Protein AF-A0A2G2IXP0-F1 (afdb_monomer)

Solvent-accessible surface area (backbone atoms only — not comparable to full-atom values): 6694 Å² total; per-residue (Å²): 107,56,72,52,51,53,49,52,30,51,51,31,44,45,49,17,52,42,28,47,26,51,24,48,36,51,52,29,72,72,66,76,40,66,74,54,38,57,52,26,50,49,52,28,50,50,44,49,52,57,44,61,78,56,63,73,80,81,56,56,71,68,61,49,51,54,56,51,66,75,64,59,79,61,72,66,57,57,53,50,28,52,52,47,8,51,51,44,11,50,46,38,28,74,76,68,66,39,54,72,68,62,12,49,51,43,10,50,32,42,25,33,41,46,50,15,51,53,31,39,57,52,26,68,67,62,71,74,121

Nearest PDB structures (foldseek):
  1ek9-assembly1_A  TM=2.833E-01  e=8.523E+00  Escherichia coli

Structure (mmCIF, N/CA/C/O backbone):
data_AF-A0A2G2IXP0-F1
#
_entry.id   AF-A0A2G2IXP0-F1
#
loop_
_atom_site.group_PDB
_atom_site.id
_atom_site.type_symbol
_atom_site.label_atom_id
_atom_site.label_alt_id
_atom_site.label_comp_id
_atom_site.label_asym_id
_atom_site.label_entity_id
_atom_site.label_seq_id
_atom_site.pdbx_PDB_ins_code
_atom_site.Cartn_x
_atom_site.Cartn_y
_atom_site.Cartn_z
_atom_site.occupancy
_atom_site.B_iso_or_equiv
_atom_site.auth_seq_id
_atom_site.auth_comp_id
_atom_site.auth_asym_id
_atom_site.auth_atom_id
_atom_site.pdbx_PDB_model_num
ATOM 1 N N . MET A 1 1 ? -15.231 0.841 24.123 1.00 65.81 1 MET A N 1
ATOM 2 C CA . MET A 1 1 ? -15.701 1.034 22.737 1.00 65.81 1 MET A CA 1
ATOM 3 C C . MET A 1 1 ? -15.009 2.201 22.036 1.00 65.81 1 MET A C 1
ATOM 5 O O . MET A 1 1 ? -14.265 1.957 21.096 1.00 65.81 1 MET A O 1
ATOM 9 N N . GLU A 1 2 ? -15.151 3.449 22.498 1.00 73.56 2 GLU A N 1
ATOM 10 C CA . GLU A 1 2 ? -14.552 4.623 21.828 1.00 73.56 2 GLU A CA 1
ATOM 11 C C . GLU A 1 2 ? -13.010 4.560 21.717 1.00 73.56 2 GLU A C 1
ATOM 13 O O . GLU A 1 2 ? -12.432 4.718 20.640 1.00 73.56 2 GLU A O 1
ATOM 18 N N . ALA A 1 3 ? -12.330 4.232 22.822 1.00 74.56 3 ALA A N 1
ATOM 19 C CA . ALA A 1 3 ? -10.875 4.052 22.857 1.00 74.56 3 ALA A CA 1
ATOM 20 C C . ALA A 1 3 ? -10.387 2.893 21.963 1.00 74.56 3 ALA A C 1
ATOM 22 O O . ALA A 1 3 ? -9.284 2.935 21.420 1.00 74.56 3 ALA A O 1
ATOM 23 N N . GLU A 1 4 ? -11.220 1.871 21.765 1.00 72.81 4 GLU A N 1
ATOM 24 C CA . GLU A 1 4 ? -10.893 0.690 20.958 1.00 72.81 4 GLU A CA 1
ATOM 25 C C . GLU A 1 4 ? -11.035 0.986 19.464 1.00 72.81 4 GLU A C 1
ATOM 27 O O . GLU A 1 4 ? -10.175 0.591 18.679 1.00 72.81 4 GLU A O 1
ATOM 32 N N . VAL A 1 5 ? -12.058 1.751 19.069 1.00 74.88 5 VAL A N 1
ATOM 33 C CA . VAL A 1 5 ? -12.195 2.258 17.696 1.00 74.88 5 VAL A CA 1
ATOM 34 C C . VAL A 1 5 ? -11.022 3.179 17.354 1.00 74.88 5 VAL A C 1
ATOM 36 O O . VAL A 1 5 ? -10.428 3.021 16.288 1.00 74.88 5 VAL A O 1
ATOM 39 N N . LYS A 1 6 ? -10.608 4.071 18.271 1.00 79.25 6 LYS A N 1
ATOM 40 C CA . LYS A 1 6 ? -9.399 4.906 18.096 1.00 79.25 6 LYS A CA 1
ATOM 41 C C . LYS A 1 6 ? -8.138 4.057 17.914 1.00 79.25 6 LYS A C 1
ATOM 43 O O . LYS A 1 6 ? -7.324 4.350 17.035 1.00 79.25 6 LYS A O 1
ATOM 48 N N . LEU A 1 7 ? -7.991 2.988 18.697 1.00 76.88 7 LEU A N 1
ATOM 49 C CA . LEU A 1 7 ? -6.863 2.066 18.583 1.00 76.88 7 LEU A CA 1
ATOM 50 C C . LEU A 1 7 ? -6.865 1.345 17.230 1.00 76.88 7 LEU A C 1
ATOM 52 O O . LEU A 1 7 ? -5.862 1.387 16.522 1.00 76.88 7 LEU A O 1
ATOM 56 N N . VAL A 1 8 ? -7.986 0.741 16.830 1.00 77.62 8 VAL A N 1
ATOM 57 C CA . VAL A 1 8 ? -8.103 0.035 15.546 1.00 77.62 8 VAL A CA 1
ATOM 58 C C . VAL A 1 8 ? -7.879 0.992 14.373 1.00 77.62 8 VAL A C 1
ATOM 60 O O . VAL A 1 8 ? -7.077 0.688 13.492 1.00 77.62 8 VAL A O 1
ATOM 63 N N . LYS A 1 9 ? -8.471 2.188 14.399 1.00 82.44 9 LYS A N 1
ATOM 64 C CA . LYS A 1 9 ? -8.227 3.247 13.411 1.00 82.44 9 LYS A CA 1
ATOM 65 C C . LYS A 1 9 ? -6.744 3.601 13.294 1.00 82.44 9 LYS A C 1
ATOM 67 O O . LYS A 1 9 ? -6.220 3.675 12.184 1.00 82.44 9 LYS A O 1
ATOM 72 N N . SER A 1 10 ? -6.049 3.761 14.425 1.00 81.94 10 SER A N 1
ATOM 73 C CA . SER A 1 10 ? -4.600 4.007 14.448 1.00 81.94 10 SER A CA 1
ATOM 74 C C . SER A 1 10 ? -3.814 2.873 13.783 1.00 81.94 10 SER A C 1
ATOM 76 O O . SER A 1 10 ? -2.849 3.139 13.068 1.00 81.94 10 SER A O 1
ATOM 78 N N . LEU A 1 11 ? -4.232 1.617 13.972 1.00 78.25 11 LEU A N 1
ATOM 79 C CA . LEU A 1 11 ? -3.591 0.458 13.348 1.00 78.25 11 LEU A CA 1
ATOM 80 C C . LEU A 1 11 ? -3.791 0.422 11.830 1.00 78.25 11 LEU A C 1
ATOM 82 O O . LEU A 1 11 ? -2.833 0.156 11.108 1.00 78.25 11 LEU A O 1
ATOM 86 N N . TYR A 1 12 ? -4.990 0.729 11.332 1.00 80.31 12 TYR A N 1
ATOM 87 C CA . TYR A 1 12 ? -5.222 0.825 9.888 1.00 80.31 12 TYR A CA 1
ATOM 88 C C . TYR A 1 12 ? -4.441 1.991 9.268 1.00 80.31 12 TYR A C 1
ATOM 90 O O . TYR A 1 12 ? -3.811 1.816 8.229 1.00 80.31 12 TYR A O 1
ATOM 98 N N . LEU A 1 13 ? -4.377 3.145 9.938 1.00 84.44 13 LEU A N 1
ATOM 99 C CA . LEU A 1 13 ? -3.568 4.279 9.482 1.00 84.44 13 LEU A CA 1
ATOM 100 C C . LEU A 1 13 ? -2.073 3.917 9.394 1.00 84.44 13 LEU A C 1
ATOM 102 O O . LEU A 1 13 ? -1.409 4.225 8.406 1.00 84.44 13 LEU A O 1
ATOM 106 N N . LYS A 1 14 ? -1.563 3.190 10.393 1.00 80.06 14 LYS A N 1
ATOM 107 C CA . LYS A 1 14 ? -0.207 2.615 10.398 1.00 80.06 14 LYS A CA 1
ATOM 108 C C . LYS A 1 14 ? 0.012 1.626 9.259 1.00 80.06 14 LYS A C 1
ATOM 110 O O . LYS A 1 14 ? 1.038 1.685 8.588 1.00 80.06 14 LYS A O 1
ATOM 115 N N . GLY A 1 15 ? -0.962 0.753 9.017 1.00 79.50 15 GLY A N 1
ATOM 116 C CA . GLY A 1 15 ? -0.951 -0.172 7.891 1.00 79.50 15 GLY A CA 1
ATOM 117 C C . GLY A 1 15 ? -0.858 0.561 6.556 1.00 79.50 15 GLY A C 1
ATOM 118 O O . GLY A 1 15 ? -0.043 0.188 5.721 1.00 79.50 15 GLY A O 1
ATOM 119 N N . ALA A 1 16 ? -1.624 1.633 6.358 1.00 82.56 16 ALA A N 1
ATOM 120 C CA . ALA A 1 16 ? -1.563 2.424 5.131 1.00 82.56 16 ALA A CA 1
ATOM 121 C C . ALA A 1 16 ? -0.184 3.062 4.914 1.00 82.56 16 ALA A C 1
ATOM 123 O O . ALA A 1 16 ? 0.366 2.966 3.820 1.00 82.56 16 ALA A O 1
ATOM 124 N N . ILE A 1 17 ? 0.402 3.640 5.968 1.00 82.19 17 ILE A N 1
ATOM 125 C CA . ILE A 1 17 ? 1.765 4.192 5.929 1.00 82.19 17 ILE A CA 1
ATOM 126 C C . ILE A 1 17 ? 2.769 3.114 5.509 1.00 82.19 17 ILE A C 1
ATOM 128 O O . ILE A 1 17 ? 3.594 3.359 4.636 1.00 82.19 17 ILE A O 1
ATOM 132 N N . LEU A 1 18 ? 2.654 1.899 6.053 1.00 82.75 18 LEU A N 1
ATOM 133 C CA . LEU A 1 18 ? 3.512 0.783 5.658 1.00 82.75 18 LEU A CA 1
ATOM 134 C C . LEU A 1 18 ? 3.367 0.426 4.170 1.00 82.75 18 LEU A C 1
ATOM 136 O O . LEU A 1 18 ? 4.381 0.233 3.506 1.00 82.75 18 LEU A O 1
ATOM 140 N N . HIS A 1 19 ? 2.139 0.375 3.638 1.00 79.81 19 HIS A N 1
ATOM 141 C CA . HIS A 1 19 ? 1.912 0.117 2.209 1.00 79.81 19 HIS A CA 1
ATOM 142 C C . HIS A 1 19 ? 2.607 1.171 1.339 1.00 79.81 19 HIS A C 1
ATOM 144 O O . HIS A 1 19 ? 3.333 0.812 0.415 1.00 79.81 19 HIS A O 1
ATOM 150 N N . PHE A 1 20 ? 2.445 2.461 1.649 1.00 84.12 20 PHE A N 1
ATOM 151 C CA . PHE A 1 20 ? 3.086 3.527 0.872 1.00 84.12 20 PHE A CA 1
ATOM 152 C C . PHE A 1 20 ? 4.609 3.465 0.930 1.00 84.12 20 PHE A C 1
ATOM 154 O O . PHE A 1 20 ? 5.261 3.660 -0.093 1.00 84.12 20 PHE A O 1
ATOM 161 N N . SER A 1 21 ? 5.181 3.135 2.086 1.00 79.75 21 SER A N 1
ATOM 162 C CA . SER A 1 21 ? 6.632 3.005 2.211 1.00 79.75 21 SER A CA 1
ATOM 163 C C . SER A 1 21 ? 7.174 1.818 1.411 1.00 79.75 21 SER A C 1
ATOM 165 O O . SER A 1 21 ? 8.163 1.967 0.699 1.00 79.75 21 SER A O 1
ATOM 167 N N . VAL A 1 22 ? 6.485 0.670 1.426 1.00 80.81 22 VAL A N 1
ATOM 168 C CA . VAL A 1 22 ? 6.857 -0.481 0.584 1.00 80.81 22 VAL A CA 1
ATOM 169 C C . VAL A 1 22 ? 6.740 -0.140 -0.904 1.00 80.81 22 VAL A C 1
ATOM 171 O O . VAL A 1 22 ? 7.651 -0.449 -1.671 1.00 80.81 22 VAL A O 1
ATOM 174 N N . ALA A 1 23 ? 5.663 0.535 -1.319 1.00 82.25 23 ALA A N 1
ATOM 175 C CA . ALA A 1 23 ? 5.502 0.970 -2.704 1.00 82.25 23 ALA A CA 1
ATOM 176 C C . ALA A 1 23 ? 6.629 1.917 -3.140 1.00 82.25 23 ALA A C 1
ATOM 178 O O . ALA A 1 23 ? 7.168 1.759 -4.233 1.00 82.25 23 ALA A O 1
ATOM 179 N N . LEU A 1 24 ? 7.024 2.857 -2.275 1.00 81.56 24 LEU A N 1
ATOM 180 C CA . LEU A 1 24 ? 8.132 3.779 -2.524 1.00 81.56 24 LEU A CA 1
ATOM 181 C C . LEU A 1 24 ? 9.468 3.040 -2.692 1.00 81.56 24 LEU A C 1
ATOM 183 O O . LEU A 1 24 ? 10.233 3.360 -3.600 1.00 81.56 24 LEU A O 1
ATOM 187 N N . LEU A 1 25 ? 9.736 2.033 -1.855 1.00 78.06 25 LEU A N 1
ATOM 188 C CA . LEU A 1 25 ? 10.927 1.191 -1.982 1.00 78.06 25 LEU A CA 1
ATOM 189 C C . LEU A 1 25 ? 10.949 0.420 -3.300 1.00 78.06 25 LEU A C 1
ATOM 191 O O . LEU A 1 25 ? 11.974 0.384 -3.976 1.00 78.06 25 LEU A O 1
ATOM 195 N N . MET A 1 26 ? 9.814 -0.158 -3.689 1.00 75.44 26 MET A N 1
ATOM 196 C CA . MET A 1 26 ? 9.708 -0.883 -4.952 1.00 75.44 26 MET A CA 1
ATOM 197 C C . MET A 1 26 ? 9.870 0.045 -6.163 1.00 75.44 26 MET A C 1
ATOM 199 O O . MET A 1 26 ? 10.580 -0.309 -7.101 1.00 75.44 26 MET A O 1
ATOM 203 N N . LEU A 1 27 ? 9.291 1.249 -6.130 1.00 76.94 27 LEU A N 1
ATOM 204 C CA . LEU A 1 27 ? 9.482 2.283 -7.158 1.00 76.94 27 LEU A CA 1
ATOM 205 C C . LEU A 1 27 ? 10.968 2.553 -7.399 1.00 76.94 27 LEU A C 1
ATOM 207 O O . LEU A 1 27 ? 11.450 2.510 -8.524 1.00 76.94 27 LEU A O 1
ATOM 211 N N . VAL A 1 28 ? 11.712 2.745 -6.322 1.00 72.38 28 VAL A N 1
ATOM 212 C CA . VAL A 1 28 ? 13.156 2.957 -6.359 1.00 72.38 28 VAL A CA 1
ATOM 213 C C . VAL A 1 28 ? 13.906 1.780 -6.998 1.00 72.38 28 VAL A C 1
ATOM 215 O O . VAL A 1 28 ? 14.792 2.006 -7.818 1.00 72.38 28 VAL A O 1
ATOM 218 N N . THR A 1 29 ? 13.524 0.530 -6.712 1.00 66.88 29 THR A N 1
ATOM 219 C CA . THR A 1 29 ? 14.155 -0.647 -7.348 1.00 66.88 29 THR A CA 1
ATOM 220 C C . THR A 1 29 ? 13.858 -0.785 -8.845 1.00 66.88 29 THR A C 1
ATOM 222 O O . THR A 1 29 ? 14.602 -1.461 -9.549 1.00 66.88 29 THR A O 1
ATOM 225 N N . VAL A 1 30 ? 12.791 -0.153 -9.347 1.00 68.00 30 VAL A N 1
ATOM 226 C CA . VAL A 1 30 ? 12.410 -0.191 -10.771 1.00 68.00 30 VAL A CA 1
ATOM 227 C C . VAL A 1 30 ? 13.151 0.867 -11.598 1.00 68.00 30 VAL A C 1
ATOM 229 O O . VAL A 1 30 ? 13.399 0.638 -12.778 1.00 68.00 30 VAL A O 1
ATOM 232 N N . PHE A 1 31 ? 13.532 1.999 -11.000 1.00 68.12 31 PHE A N 1
ATOM 233 C CA . PHE A 1 31 ? 14.069 3.168 -11.715 1.00 68.12 31 PHE A CA 1
ATOM 234 C C . PHE A 1 31 ? 15.591 3.374 -11.576 1.00 68.12 31 PHE A C 1
ATOM 236 O O . PHE A 1 31 ? 16.060 4.493 -11.749 1.00 68.12 31 PHE A O 1
ATOM 243 N N . ASP A 1 32 ? 16.351 2.312 -11.285 1.00 62.25 32 ASP A N 1
ATOM 244 C CA . ASP A 1 32 ? 17.814 2.333 -11.084 1.00 62.25 32 ASP A CA 1
ATOM 245 C C . ASP A 1 32 ? 18.275 3.471 -10.155 1.00 62.25 32 ASP A C 1
ATOM 247 O O . ASP A 1 32 ? 18.805 4.517 -10.537 1.00 62.25 32 ASP A O 1
ATOM 251 N N . ALA A 1 33 ? 17.958 3.299 -8.878 1.00 56.41 33 ALA A N 1
ATOM 252 C CA . ALA A 1 33 ? 18.084 4.344 -7.887 1.00 56.41 33 ALA A CA 1
ATOM 253 C C . ALA A 1 33 ? 19.417 4.253 -7.132 1.00 56.41 33 ALA A C 1
ATOM 255 O O . ALA A 1 33 ? 19.571 3.436 -6.232 1.00 56.41 33 ALA A O 1
ATOM 256 N N . GLY A 1 34 ? 20.355 5.156 -7.417 1.00 65.31 34 GLY A N 1
ATOM 257 C CA . GLY A 1 34 ? 21.546 5.373 -6.586 1.00 65.31 34 GLY A CA 1
ATOM 258 C C . GLY A 1 34 ? 21.194 5.857 -5.167 1.00 65.31 34 GLY A C 1
ATOM 259 O O . GLY A 1 34 ? 20.757 5.098 -4.305 1.00 65.31 34 GLY A O 1
ATOM 260 N N . ILE A 1 35 ? 21.348 7.155 -4.891 1.00 67.25 35 ILE A N 1
ATOM 261 C CA . ILE A 1 35 ? 21.067 7.720 -3.556 1.00 67.25 35 ILE A CA 1
ATOM 262 C C . ILE A 1 35 ? 19.598 7.552 -3.116 1.00 67.25 35 ILE A C 1
ATOM 264 O O . ILE A 1 35 ? 19.305 7.425 -1.927 1.00 67.25 35 ILE A O 1
ATOM 268 N N . TRP A 1 36 ? 18.676 7.466 -4.079 1.00 60.69 36 TRP A N 1
ATOM 269 C CA . TRP A 1 36 ? 17.249 7.260 -3.831 1.00 60.69 36 TRP A CA 1
ATOM 270 C C . TRP A 1 36 ? 16.940 5.894 -3.198 1.00 60.69 36 TRP A C 1
ATOM 272 O O . TRP A 1 36 ? 15.964 5.792 -2.454 1.00 60.69 36 TRP A O 1
ATOM 282 N N . THR A 1 37 ? 17.806 4.884 -3.375 1.00 63.50 37 THR A N 1
ATOM 283 C CA . THR A 1 37 ? 17.680 3.592 -2.675 1.00 63.50 37 THR A CA 1
ATOM 284 C C . THR A 1 37 ? 17.890 3.723 -1.182 1.00 63.50 37 THR A C 1
ATOM 286 O O . THR A 1 37 ? 17.097 3.199 -0.401 1.00 63.50 37 THR A O 1
ATOM 289 N N . PHE A 1 38 ? 18.878 4.505 -0.759 1.00 61.47 38 PHE A N 1
ATOM 290 C CA . PHE A 1 38 ? 19.122 4.750 0.660 1.00 61.47 38 PHE A CA 1
ATOM 291 C C . PHE A 1 38 ? 17.992 5.554 1.307 1.00 61.47 38 PHE A C 1
ATOM 293 O O . PHE A 1 38 ? 17.579 5.237 2.423 1.00 61.47 38 PHE A O 1
ATOM 300 N N . VAL A 1 39 ? 17.437 6.541 0.596 1.00 65.38 39 VAL A N 1
ATOM 301 C CA . VAL A 1 39 ? 16.282 7.316 1.075 1.00 65.38 39 VAL A CA 1
ATOM 302 C C . VAL A 1 39 ? 15.054 6.418 1.227 1.00 65.38 39 VAL A C 1
ATOM 304 O O . VAL A 1 39 ? 14.413 6.437 2.278 1.00 65.38 39 VAL A O 1
ATOM 307 N N . ALA A 1 40 ? 14.743 5.583 0.234 1.00 66.88 40 ALA A N 1
ATOM 308 C CA . ALA A 1 40 ? 13.577 4.709 0.310 1.00 66.88 40 ALA A CA 1
ATOM 309 C C . ALA A 1 40 ? 13.737 3.578 1.335 1.00 66.88 40 ALA A C 1
ATOM 311 O O . ALA A 1 40 ? 12.772 3.261 2.036 1.00 66.88 40 ALA A O 1
ATOM 312 N N . LEU A 1 41 ? 14.942 3.018 1.494 1.00 65.69 41 LEU A N 1
ATOM 313 C CA . LEU A 1 41 ? 15.255 2.084 2.579 1.00 65.69 41 LEU A CA 1
ATOM 314 C C . LEU A 1 41 ? 15.131 2.760 3.949 1.00 65.69 41 LEU A C 1
ATOM 316 O O . LEU A 1 41 ? 14.568 2.165 4.864 1.00 65.69 41 LEU A O 1
ATOM 320 N N . GLY A 1 42 ? 15.581 4.010 4.085 1.00 68.38 42 GLY A N 1
ATOM 321 C CA . GLY A 1 42 ? 15.439 4.799 5.309 1.00 68.38 42 GLY A CA 1
ATOM 322 C C . GLY A 1 42 ? 13.977 5.076 5.669 1.00 68.38 42 GLY A C 1
ATOM 323 O O . GLY A 1 42 ? 13.562 4.816 6.798 1.00 68.38 42 GLY A O 1
ATOM 324 N N . VAL A 1 43 ? 13.167 5.528 4.706 1.00 70.19 43 VAL A N 1
ATOM 325 C CA . VAL A 1 43 ? 11.726 5.788 4.897 1.00 70.19 43 VAL A CA 1
ATOM 326 C C . VAL A 1 43 ? 10.968 4.496 5.205 1.00 70.19 43 VAL A C 1
ATOM 328 O O . VAL A 1 43 ? 10.122 4.476 6.103 1.00 70.19 43 VAL A O 1
ATOM 331 N N . SER A 1 44 ? 11.296 3.399 4.522 1.00 68.94 44 SER A N 1
ATOM 332 C CA . SER A 1 44 ? 10.675 2.087 4.742 1.00 68.94 44 SER A CA 1
ATOM 333 C C . SER A 1 44 ? 11.070 1.474 6.072 1.00 68.94 44 SER A C 1
ATOM 335 O O . SER A 1 44 ? 10.198 1.031 6.818 1.00 68.94 44 SER A O 1
ATOM 337 N N . GLY A 1 45 ? 12.356 1.513 6.416 1.00 67.94 45 GLY A N 1
ATOM 338 C CA . GLY A 1 45 ? 12.871 1.059 7.703 1.00 67.94 45 GLY A CA 1
ATOM 339 C C . GLY A 1 45 ? 12.300 1.868 8.865 1.00 67.94 45 GLY A C 1
ATOM 340 O O . GLY A 1 45 ? 11.839 1.287 9.845 1.00 67.94 45 GLY A O 1
ATOM 341 N N . PHE A 1 46 ? 12.234 3.198 8.740 1.00 73.00 46 PHE A N 1
ATOM 342 C CA . PHE A 1 46 ? 11.613 4.061 9.747 1.00 73.00 46 PHE A CA 1
ATOM 343 C C . PHE A 1 46 ? 10.119 3.763 9.900 1.00 73.00 46 PHE A C 1
ATOM 345 O O . PHE A 1 46 ? 9.635 3.602 11.019 1.00 73.00 46 PHE A O 1
ATOM 352 N N . SER A 1 47 ? 9.398 3.626 8.785 1.00 66.94 47 SER A N 1
ATOM 353 C CA . SER A 1 47 ? 7.972 3.279 8.784 1.00 66.94 47 SER A CA 1
ATOM 354 C C . SER A 1 47 ? 7.729 1.912 9.426 1.00 66.94 47 SER A C 1
ATOM 356 O O . SER A 1 47 ? 6.825 1.773 10.245 1.00 66.94 47 SER A O 1
ATOM 358 N N . PHE A 1 48 ? 8.570 0.920 9.124 1.00 66.44 48 PHE A N 1
ATOM 359 C CA . PHE A 1 48 ? 8.515 -0.409 9.730 1.00 66.44 48 PHE A CA 1
ATOM 360 C C . PHE A 1 48 ? 8.786 -0.362 11.238 1.00 66.44 48 PHE A C 1
ATOM 362 O O . PHE A 1 48 ? 8.002 -0.902 12.015 1.00 66.44 48 PHE A O 1
ATOM 369 N N . LEU A 1 49 ? 9.839 0.335 11.675 1.00 69.75 49 LEU A N 1
ATOM 370 C CA . LEU A 1 49 ? 10.160 0.511 13.096 1.00 69.75 49 LEU A CA 1
ATOM 371 C C . LEU A 1 49 ? 9.056 1.262 13.848 1.00 69.75 49 LEU A C 1
ATOM 373 O O . LEU A 1 49 ? 8.733 0.917 14.987 1.00 69.75 49 LEU A O 1
ATOM 377 N N . TRP A 1 50 ? 8.458 2.270 13.217 1.00 69.00 50 TRP A N 1
ATOM 378 C CA . TRP A 1 50 ? 7.344 3.023 13.780 1.00 69.00 50 TRP A CA 1
ATOM 379 C C . TRP A 1 50 ? 6.092 2.148 13.935 1.00 69.00 50 TRP A C 1
ATOM 381 O O . TRP A 1 50 ? 5.460 2.166 14.992 1.00 69.00 50 TRP A O 1
ATOM 391 N N . VAL A 1 51 ? 5.774 1.307 12.946 1.00 66.94 51 VAL A N 1
ATOM 392 C CA . VAL A 1 51 ? 4.687 0.315 13.042 1.00 66.94 51 VAL A CA 1
ATOM 393 C C . VAL A 1 51 ? 4.992 -0.737 14.117 1.00 66.94 51 VAL A C 1
ATOM 395 O O . VAL A 1 51 ? 4.124 -1.039 14.937 1.00 66.94 51 VAL A O 1
ATOM 398 N N . TRP A 1 52 ? 6.226 -1.244 14.173 1.00 66.38 52 TRP A N 1
ATOM 399 C CA . TRP A 1 52 ? 6.667 -2.263 15.132 1.00 66.38 52 TRP A CA 1
ATOM 400 C C . TRP A 1 52 ? 6.575 -1.791 16.588 1.00 66.38 52 TRP A C 1
ATOM 402 O O . TRP A 1 52 ? 6.107 -2.527 17.457 1.00 66.38 52 TRP A O 1
ATOM 412 N N . LYS A 1 53 ? 6.943 -0.531 16.863 1.00 68.50 53 LYS A N 1
ATOM 413 C CA . LYS A 1 53 ? 6.804 0.088 18.195 1.00 68.50 53 LYS A CA 1
ATOM 414 C C . LYS A 1 53 ? 5.347 0.235 18.657 1.00 68.50 53 LYS A C 1
ATOM 416 O O . LYS A 1 53 ? 5.104 0.517 19.831 1.00 68.50 53 LYS A O 1
ATOM 421 N N . HIS A 1 54 ? 4.371 0.016 17.775 1.00 60.88 54 HIS A N 1
ATOM 422 C CA . HIS A 1 54 ? 2.946 0.114 18.078 1.00 60.88 54 HIS A CA 1
ATOM 423 C C . HIS A 1 54 ? 2.194 -1.194 17.794 1.00 60.88 54 HIS A C 1
ATOM 425 O O . HIS A 1 54 ? 1.417 -1.285 16.840 1.00 60.88 54 HIS A O 1
ATOM 431 N N . PRO A 1 55 ? 2.378 -2.208 18.649 1.00 57.44 55 PRO A N 1
ATOM 432 C CA . PRO A 1 55 ? 1.963 -3.561 18.338 1.00 57.44 55 PRO A CA 1
ATOM 433 C C . PRO A 1 55 ? 0.447 -3.785 18.278 1.00 57.44 55 PRO A C 1
ATOM 435 O O . PRO A 1 55 ? -0.290 -3.585 19.247 1.00 57.44 55 PRO A O 1
ATOM 438 N N . ILE A 1 56 ? 0.021 -4.326 17.136 1.00 52.84 56 ILE A N 1
ATOM 439 C CA . ILE A 1 56 ? -1.348 -4.734 16.775 1.00 52.84 56 ILE A CA 1
ATOM 440 C C . ILE A 1 56 ? -1.882 -5.874 17.666 1.00 52.84 56 ILE A C 1
ATOM 442 O O . ILE A 1 56 ? -3.093 -6.042 17.811 1.00 52.84 56 ILE A O 1
ATOM 446 N N . TYR A 1 57 ? -0.998 -6.657 18.294 1.00 58.38 57 TYR A N 1
ATOM 447 C CA . TYR A 1 57 ? -1.372 -7.818 19.112 1.00 58.38 57 TYR A CA 1
ATOM 448 C C . TYR A 1 57 ? -2.068 -7.465 20.434 1.00 58.38 57 TYR A C 1
ATOM 450 O O . TYR A 1 57 ? -2.612 -8.355 21.080 1.00 58.38 57 TYR A O 1
ATOM 458 N N . LYS A 1 58 ? -2.112 -6.182 20.818 1.00 63.97 58 LYS A N 1
ATOM 459 C CA . LYS A 1 58 ? -2.861 -5.726 22.000 1.00 63.97 58 LYS A CA 1
ATOM 460 C C . LYS A 1 58 ? -4.386 -5.809 21.839 1.00 63.97 58 LYS A C 1
ATOM 462 O O . LYS A 1 58 ? -5.089 -5.706 22.836 1.00 63.97 58 LYS A O 1
ATOM 467 N N . VAL A 1 59 ? -4.908 -5.999 20.621 1.00 66.12 59 VAL A N 1
ATOM 468 C CA . VAL A 1 59 ? -6.356 -6.145 20.382 1.00 66.12 59 VAL A CA 1
ATOM 469 C C . VAL A 1 59 ? -6.717 -7.618 20.203 1.00 66.12 59 VAL A C 1
ATOM 471 O O . VAL A 1 59 ? -6.175 -8.303 19.323 1.00 66.12 59 VAL A O 1
ATOM 474 N N . SER A 1 60 ? -7.667 -8.115 20.998 1.00 76.38 60 SER A N 1
ATOM 475 C CA . SER A 1 60 ? -8.128 -9.502 20.880 1.00 76.38 60 SER A CA 1
ATOM 476 C C . SER A 1 60 ? -8.732 -9.779 19.494 1.00 76.38 60 SER A C 1
ATOM 478 O O . SER A 1 60 ? -9.194 -8.881 18.781 1.00 76.38 60 SER A O 1
ATOM 480 N N . ARG A 1 61 ? -8.688 -11.043 19.063 1.00 74.94 61 ARG A N 1
ATOM 481 C CA . ARG A 1 61 ? -9.177 -11.458 17.738 1.00 74.94 61 ARG A CA 1
ATOM 482 C C . ARG A 1 61 ? -10.689 -11.240 17.582 1.00 74.94 61 ARG A C 1
ATOM 484 O O . ARG A 1 61 ? -11.115 -10.781 16.525 1.00 74.94 61 ARG A O 1
ATOM 491 N N . SER A 1 62 ? -11.467 -11.513 18.630 1.00 77.75 62 SER A N 1
ATOM 492 C CA . SER A 1 62 ? -12.924 -11.327 18.653 1.00 77.75 62 SER A CA 1
ATOM 493 C C . SER A 1 62 ? -13.319 -9.851 18.543 1.00 77.75 62 SER A C 1
ATOM 495 O O . SER A 1 62 ? -14.198 -9.504 17.756 1.00 77.75 62 SER A O 1
ATOM 497 N N . GLN A 1 63 ? -12.622 -8.957 19.253 1.00 72.25 63 GLN A N 1
ATOM 498 C CA . GLN A 1 63 ? -12.867 -7.510 19.177 1.00 72.25 63 GLN A CA 1
ATOM 499 C C . GLN A 1 63 ? -12.508 -6.933 17.810 1.00 72.25 63 GLN A C 1
ATOM 501 O O . GLN A 1 63 ? -13.262 -6.119 17.274 1.00 72.25 63 GLN A O 1
ATOM 506 N N . ARG A 1 64 ? -11.393 -7.387 17.215 1.00 69.81 64 ARG A N 1
ATOM 507 C CA . ARG A 1 64 ? -11.051 -7.031 15.833 1.00 69.81 64 ARG A CA 1
ATOM 508 C C . ARG A 1 64 ? -12.194 -7.409 14.904 1.00 69.81 64 ARG A C 1
ATOM 510 O O . ARG A 1 64 ? -12.726 -6.517 14.268 1.00 69.81 64 ARG A O 1
ATOM 517 N N . GLN A 1 65 ? -12.632 -8.669 14.909 1.00 72.19 65 GLN A N 1
ATOM 518 C CA . GLN A 1 65 ? -13.740 -9.132 14.064 1.00 72.19 65 GLN A CA 1
ATOM 519 C C . GLN A 1 65 ? -15.031 -8.327 14.251 1.00 72.19 65 GLN A C 1
ATOM 521 O O . GLN A 1 65 ? -15.665 -7.992 13.252 1.00 72.19 65 GLN A O 1
ATOM 526 N N . SER A 1 66 ? -15.397 -7.981 15.488 1.00 77.94 66 SER A N 1
ATOM 527 C CA . SER A 1 66 ? -16.580 -7.155 15.763 1.00 77.94 66 SER A CA 1
ATOM 528 C C . SER A 1 66 ? -16.482 -5.783 15.083 1.00 77.94 66 SER A C 1
ATOM 530 O O . SER A 1 66 ? -17.355 -5.413 14.296 1.00 77.94 66 SER A O 1
ATOM 532 N N . ILE A 1 67 ? -15.363 -5.074 15.262 1.00 72.38 67 ILE A N 1
ATOM 533 C CA . ILE A 1 67 ? -15.140 -3.762 14.637 1.00 72.38 67 ILE A CA 1
ATOM 534 C C . ILE A 1 67 ? -15.056 -3.898 13.109 1.00 72.38 67 ILE A C 1
ATOM 536 O O . ILE A 1 67 ? -15.714 -3.142 12.394 1.00 72.38 67 ILE A O 1
ATOM 540 N N . THR A 1 68 ? -14.332 -4.892 12.578 1.00 69.31 68 THR A N 1
ATOM 541 C CA . THR A 1 68 ? -14.253 -5.103 11.121 1.00 69.31 68 THR A CA 1
ATOM 542 C C . THR A 1 68 ? -15.609 -5.434 10.503 1.00 69.31 68 THR A C 1
ATOM 544 O O . THR A 1 68 ? -15.866 -5.074 9.355 1.00 69.31 68 THR A O 1
ATOM 547 N N . SER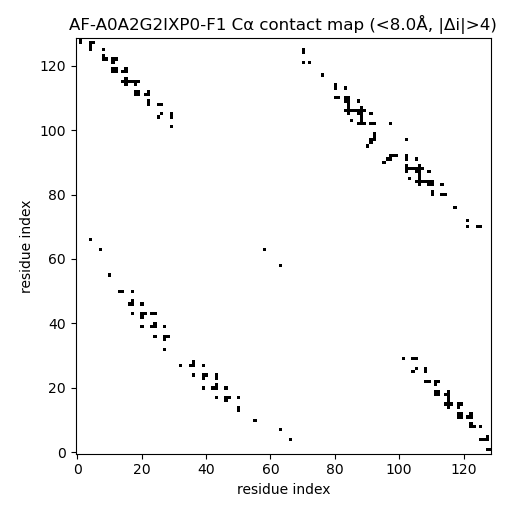 A 1 69 ? -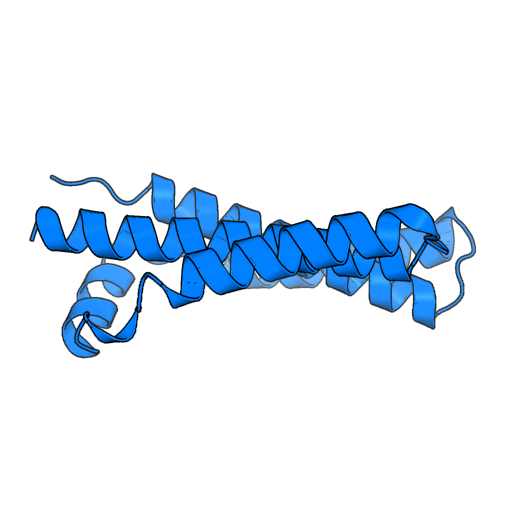16.494 -6.099 11.251 1.00 74.75 69 SER A N 1
ATOM 548 C CA . SER A 1 69 ? -17.846 -6.419 10.791 1.00 74.75 69 SER A CA 1
ATOM 549 C C . SER A 1 69 ? -18.762 -5.192 10.714 1.00 74.75 69 SER A C 1
ATOM 551 O O . SER A 1 69 ? -19.617 -5.159 9.829 1.00 74.75 69 SER A O 1
ATOM 553 N N . LYS A 1 70 ? -18.542 -4.175 11.566 1.00 79.44 70 LYS A N 1
ATOM 554 C CA . LYS A 1 70 ? -19.288 -2.903 11.558 1.00 79.44 70 LYS A CA 1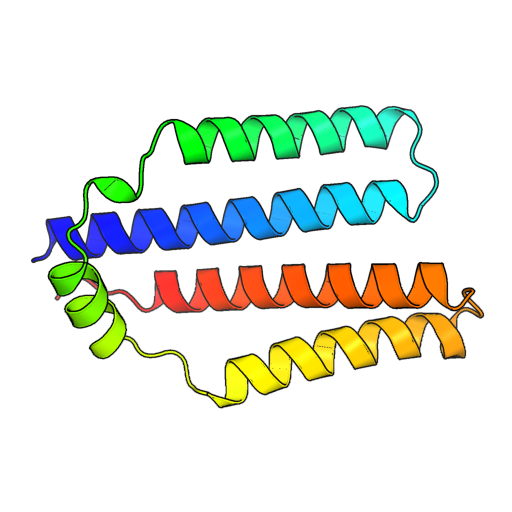
ATOM 555 C C . LYS A 1 70 ? -18.886 -2.005 10.381 1.00 79.44 70 LYS A C 1
ATOM 557 O O . LYS A 1 70 ? -19.743 -1.340 9.813 1.00 79.44 70 LYS A O 1
ATOM 562 N N . TYR A 1 71 ? -17.611 -2.010 9.980 1.00 70.31 71 TYR A N 1
ATOM 563 C CA . TYR A 1 71 ? -17.078 -1.066 8.982 1.00 70.31 71 TYR A CA 1
ATOM 564 C C . TYR A 1 71 ? -16.739 -1.685 7.613 1.00 70.31 71 TYR A C 1
ATOM 566 O O . TYR A 1 71 ? -16.041 -1.041 6.837 1.00 70.31 71 TYR A O 1
ATOM 574 N N . LYS A 1 72 ? -17.204 -2.910 7.306 1.00 68.50 72 LYS A N 1
ATOM 575 C CA . LYS A 1 72 ? -16.799 -3.735 6.142 1.00 68.50 72 LYS A CA 1
ATOM 576 C C . LYS A 1 72 ? -16.453 -2.938 4.874 1.00 68.50 72 LYS A C 1
ATOM 578 O O . LYS A 1 72 ? -17.272 -2.193 4.340 1.00 68.50 72 LYS A O 1
ATOM 583 N N . LEU A 1 73 ? -15.256 -3.192 4.340 1.00 65.69 73 LEU A N 1
ATOM 584 C CA . LEU A 1 73 ? -14.912 -2.789 2.979 1.00 65.69 73 LEU A CA 1
ATOM 585 C C . LEU A 1 73 ? -15.778 -3.571 1.983 1.00 65.69 73 LEU A C 1
ATOM 587 O O . LEU A 1 73 ? -15.924 -4.789 2.132 1.00 65.69 73 LEU A O 1
ATOM 591 N N . PRO A 1 74 ? -16.331 -2.910 0.959 1.00 69.75 74 PRO A N 1
ATOM 592 C CA . PRO A 1 74 ? -17.050 -3.602 -0.093 1.00 69.75 74 PRO A CA 1
ATOM 593 C C . PRO A 1 74 ? -16.141 -4.589 -0.833 1.00 69.75 74 PRO A C 1
ATOM 595 O O . PRO A 1 74 ? -14.985 -4.286 -1.119 1.00 69.75 74 PRO A O 1
ATOM 598 N N . TRP A 1 75 ? -16.661 -5.766 -1.186 1.00 67.50 75 TRP A N 1
ATOM 599 C CA . TRP A 1 75 ? -15.870 -6.809 -1.856 1.00 67.50 75 TRP A CA 1
ATOM 600 C C . TRP A 1 75 ? -15.276 -6.330 -3.194 1.00 67.50 75 TRP A C 1
ATOM 602 O O . TRP A 1 75 ? -14.161 -6.707 -3.550 1.00 67.50 75 TRP A O 1
ATOM 612 N N . TYR A 1 76 ? -15.980 -5.429 -3.890 1.00 69.69 76 TYR A N 1
ATOM 613 C CA . TYR A 1 76 ? -15.537 -4.837 -5.151 1.00 69.69 76 TYR A CA 1
ATOM 614 C C . TYR A 1 76 ? -14.263 -3.987 -5.005 1.00 69.69 76 TYR A C 1
ATOM 616 O O . TYR A 1 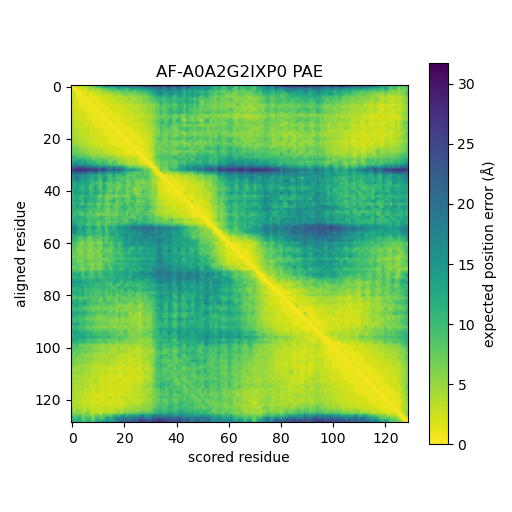76 ? -13.564 -3.765 -5.991 1.00 69.69 76 TYR A O 1
ATOM 624 N N . SER A 1 77 ? -13.909 -3.549 -3.790 1.00 67.19 77 SER A N 1
ATOM 625 C CA . SER A 1 77 ? -12.640 -2.863 -3.521 1.00 67.19 77 SER A CA 1
ATOM 626 C C . SER A 1 77 ? -11.429 -3.766 -3.778 1.00 67.19 77 SER A C 1
ATOM 628 O O . SER A 1 77 ? -10.404 -3.286 -4.253 1.00 67.19 77 SER A O 1
ATOM 630 N N . TRP A 1 78 ? -11.549 -5.075 -3.529 1.00 66.94 78 TRP A N 1
ATOM 631 C CA . TRP A 1 78 ? -10.488 -6.043 -3.831 1.00 66.94 78 TRP A CA 1
ATOM 632 C C . TRP A 1 78 ? -10.337 -6.280 -5.329 1.00 66.94 78 TRP A C 1
ATOM 634 O O . TRP A 1 78 ? -9.215 -6.353 -5.828 1.00 66.94 78 TRP A O 1
ATOM 644 N N . PHE A 1 79 ? -11.460 -6.341 -6.046 1.00 72.88 79 PHE A N 1
ATOM 645 C CA . PHE A 1 79 ? -11.454 -6.445 -7.501 1.00 72.88 79 PHE A CA 1
ATOM 646 C C . PHE A 1 79 ? -10.793 -5.216 -8.136 1.00 72.88 79 PHE A C 1
ATOM 648 O O . PHE A 1 79 ? -9.895 -5.378 -8.954 1.00 72.88 79 PHE A O 1
ATOM 655 N N . LEU A 1 80 ? -11.145 -4.007 -7.679 1.00 70.62 80 LEU A N 1
ATOM 656 C CA . LEU A 1 80 ? -10.523 -2.748 -8.112 1.00 70.62 80 LEU A CA 1
ATOM 657 C C . LEU A 1 80 ? -9.012 -2.690 -7.838 1.00 70.62 80 LEU A C 1
ATOM 659 O O . LEU A 1 80 ? -8.262 -2.221 -8.691 1.00 70.62 80 LEU A O 1
ATOM 663 N N . 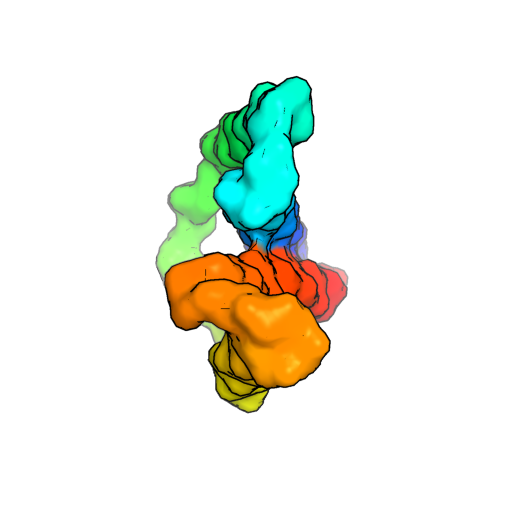ASN A 1 81 ? -8.554 -3.180 -6.678 1.00 74.00 81 ASN A N 1
ATOM 664 C CA . ASN A 1 81 ? -7.122 -3.265 -6.360 1.00 74.00 81 ASN A CA 1
ATOM 665 C C . ASN A 1 81 ? -6.377 -4.155 -7.361 1.00 74.00 81 ASN A C 1
ATOM 667 O O . ASN A 1 81 ? -5.332 -3.772 -7.887 1.00 74.00 81 ASN A O 1
ATOM 671 N N . PHE A 1 82 ? -6.921 -5.343 -7.628 1.00 74.62 82 PHE A N 1
ATOM 672 C CA . PHE A 1 82 ? -6.302 -6.314 -8.523 1.00 74.62 82 PHE A CA 1
ATOM 673 C C . PHE A 1 82 ? -6.336 -5.847 -9.983 1.00 74.62 82 PHE A C 1
ATOM 675 O O . PHE A 1 82 ? -5.308 -5.866 -10.662 1.00 74.62 82 PHE A O 1
ATOM 682 N N . SER A 1 83 ? -7.487 -5.353 -10.452 1.00 79.50 83 SER A N 1
ATOM 683 C CA . SER A 1 83 ? -7.636 -4.832 -11.812 1.00 79.50 83 SER A CA 1
ATOM 684 C C . SER A 1 83 ? -6.777 -3.591 -12.041 1.00 79.50 83 SER A C 1
ATOM 686 O O . SER A 1 83 ? -6.191 -3.455 -13.109 1.00 79.50 83 SER A O 1
ATOM 688 N N . GLY A 1 84 ? -6.658 -2.710 -11.042 1.00 76.81 84 GLY A N 1
ATOM 689 C CA . GLY A 1 84 ? -5.791 -1.533 -11.100 1.00 76.81 84 GLY A CA 1
ATOM 690 C C . GLY A 1 84 ? -4.310 -1.901 -11.194 1.00 76.81 84 GLY A C 1
ATOM 691 O O . GLY A 1 84 ? -3.594 -1.322 -12.007 1.00 76.81 84 GLY A O 1
ATOM 692 N N . GLY A 1 85 ? -3.863 -2.907 -10.434 1.00 78.69 85 GLY A N 1
ATOM 693 C CA . GLY A 1 85 ? -2.499 -3.432 -10.533 1.00 78.69 85 GLY A CA 1
ATOM 694 C C . GLY A 1 85 ? -2.191 -4.025 -11.911 1.00 78.69 85 GLY A C 1
ATOM 695 O O . GLY A 1 85 ? -1.201 -3.653 -12.539 1.00 78.69 85 GLY A O 1
ATOM 696 N N . ILE A 1 86 ? -3.071 -4.888 -12.430 1.00 78.38 86 ILE A N 1
ATOM 697 C CA . ILE A 1 86 ? -2.908 -5.465 -13.775 1.00 78.38 86 ILE A CA 1
ATOM 698 C C . ILE A 1 86 ? -2.918 -4.369 -14.843 1.00 78.38 86 ILE A C 1
ATOM 700 O O . ILE A 1 86 ? -2.029 -4.340 -15.691 1.00 78.38 86 ILE A O 1
ATOM 704 N N . ALA A 1 87 ? -3.881 -3.446 -14.791 1.00 83.06 87 ALA A N 1
ATOM 705 C CA . ALA A 1 87 ? -3.977 -2.348 -15.747 1.00 83.06 87 ALA A CA 1
ATOM 706 C C . ALA A 1 87 ? -2.731 -1.452 -15.717 1.00 83.06 87 ALA A C 1
ATOM 708 O O . ALA A 1 87 ? -2.230 -1.086 -16.775 1.00 83.06 87 ALA A O 1
ATOM 709 N N . GLY A 1 88 ? -2.192 -1.153 -14.529 1.00 80.94 88 GLY A N 1
ATOM 710 C CA . GLY A 1 88 ? -0.954 -0.388 -14.378 1.00 80.94 88 GLY A CA 1
ATOM 711 C C . GLY A 1 88 ? 0.252 -1.080 -15.018 1.00 80.94 88 GLY A C 1
ATOM 712 O O . GLY A 1 88 ? 1.001 -0.446 -15.758 1.00 80.94 88 GLY A O 1
ATOM 713 N N . GLY A 1 89 ? 0.406 -2.391 -14.803 1.00 82.56 89 GLY A N 1
ATOM 714 C CA . GLY A 1 89 ? 1.482 -3.164 -15.428 1.00 82.56 89 GLY A CA 1
ATOM 715 C C . GLY A 1 89 ? 1.343 -3.266 -16.949 1.00 82.56 89 GLY A C 1
ATOM 716 O O . GLY A 1 89 ? 2.309 -3.034 -17.676 1.00 82.56 89 GLY A O 1
ATOM 717 N N . LEU A 1 90 ? 0.134 -3.545 -17.448 1.00 84.69 90 LEU A N 1
ATOM 718 C CA . LEU A 1 90 ? -0.138 -3.606 -18.888 1.00 84.69 90 LEU A CA 1
ATOM 719 C C . LEU A 1 90 ? 0.052 -2.245 -19.565 1.00 84.69 90 LEU A C 1
ATOM 721 O O . LEU A 1 90 ? 0.608 -2.189 -20.659 1.00 84.69 90 LEU A O 1
ATOM 725 N N . TYR A 1 91 ? -0.351 -1.152 -18.912 1.00 86.12 91 TYR A N 1
ATOM 726 C CA . TYR A 1 91 ? -0.108 0.199 -19.410 1.00 86.12 91 TYR A CA 1
ATOM 727 C C . TYR A 1 91 ? 1.390 0.453 -19.590 1.00 86.12 91 TYR A C 1
ATOM 729 O O . TYR A 1 91 ? 1.806 0.887 -20.659 1.00 86.12 91 TYR A O 1
ATOM 737 N N . CYS A 1 92 ? 2.222 0.101 -18.607 1.00 83.31 92 CYS A N 1
ATOM 738 C CA . CYS A 1 92 ? 3.670 0.259 -18.739 1.00 83.31 92 CYS A CA 1
ATOM 739 C C . CYS A 1 92 ? 4.285 -0.613 -19.839 1.00 83.31 92 CYS A C 1
ATOM 741 O O . CYS A 1 92 ? 5.172 -0.153 -20.561 1.00 83.31 92 CYS A O 1
ATOM 743 N N . HIS A 1 93 ? 3.779 -1.832 -20.017 1.00 84.81 93 HIS A N 1
ATOM 744 C CA . HIS A 1 93 ? 4.237 -2.721 -21.078 1.00 84.81 93 HIS A CA 1
ATOM 745 C C . HIS A 1 93 ? 3.900 -2.180 -22.472 1.00 84.81 93 HIS A C 1
ATOM 747 O O . HIS A 1 93 ? 4.784 -2.054 -23.316 1.00 84.81 93 HIS A O 1
ATOM 753 N N . PHE A 1 94 ? 2.633 -1.832 -22.709 1.00 88.88 94 PHE A N 1
ATOM 754 C CA . PHE A 1 94 ? 2.160 -1.452 -24.039 1.00 88.88 94 PHE A CA 1
ATOM 755 C C . PHE A 1 94 ? 2.448 0.009 -24.392 1.00 88.88 94 PHE A C 1
ATOM 757 O O . PHE A 1 94 ? 2.756 0.293 -25.545 1.00 88.88 94 PHE A O 1
ATOM 764 N N . ALA A 1 95 ? 2.361 0.935 -23.433 1.00 88.50 95 ALA A N 1
ATOM 765 C CA . ALA A 1 95 ? 2.543 2.363 -23.701 1.00 88.50 95 ALA A CA 1
ATOM 766 C C . ALA A 1 95 ? 4.015 2.795 -23.674 1.00 88.50 95 ALA A C 1
ATOM 768 O O . ALA A 1 95 ? 4.405 3.665 -24.447 1.00 88.50 95 ALA A O 1
ATOM 769 N N . PHE A 1 96 ? 4.837 2.195 -22.805 1.00 85.94 96 PHE A N 1
ATOM 770 C CA . PHE A 1 96 ? 6.245 2.580 -22.638 1.00 85.94 96 PHE A CA 1
ATOM 771 C C . PHE A 1 96 ? 7.238 1.513 -23.108 1.00 85.94 96 PHE A C 1
ATOM 773 O O . PHE A 1 96 ? 8.445 1.719 -22.994 1.00 85.94 96 PHE A O 1
ATOM 780 N N . GLY A 1 97 ? 6.761 0.376 -23.627 1.00 87.94 97 GLY A N 1
ATOM 781 C CA . GLY A 1 97 ? 7.623 -0.692 -24.138 1.00 87.94 97 GLY A CA 1
ATOM 782 C C . GLY A 1 97 ? 8.474 -1.362 -23.058 1.00 87.94 97 GLY A C 1
ATOM 783 O O . GLY A 1 97 ? 9.526 -1.925 -23.360 1.00 87.94 97 GLY A O 1
ATOM 784 N N . TRP A 1 98 ? 8.066 -1.279 -21.788 1.00 87.25 98 TRP A N 1
ATOM 785 C CA . TRP A 1 98 ? 8.810 -1.897 -20.696 1.00 87.25 98 TRP A CA 1
ATOM 786 C C . TRP A 1 98 ? 8.812 -3.419 -20.833 1.00 87.25 98 TRP A C 1
ATOM 788 O O . TRP A 1 98 ? 7.816 -4.030 -21.234 1.00 87.25 98 TRP A O 1
ATOM 798 N N . ASN A 1 99 ? 9.922 -4.054 -20.449 1.00 89.56 99 ASN A N 1
ATOM 799 C CA . ASN A 1 99 ? 9.994 -5.511 -20.417 1.00 89.56 99 ASN A CA 1
ATOM 800 C C . ASN A 1 99 ? 8.961 -6.092 -19.428 1.00 89.56 99 ASN A C 1
ATOM 802 O O . ASN A 1 99 ? 8.481 -5.412 -18.518 1.00 89.56 99 ASN A O 1
ATOM 806 N N . TRP A 1 100 ? 8.621 -7.369 -19.608 1.00 79.81 100 TRP A N 1
ATOM 807 C CA . TRP A 1 100 ? 7.577 -8.036 -18.826 1.00 79.81 100 TRP A CA 1
ATOM 808 C C . TRP A 1 100 ? 7.803 -7.951 -17.308 1.00 79.81 100 TRP A C 1
ATOM 810 O O . TRP A 1 100 ? 6.865 -7.694 -16.556 1.00 79.81 100 TRP A O 1
ATOM 820 N N . LEU A 1 101 ? 9.049 -8.104 -16.853 1.00 79.56 101 LEU A N 1
ATOM 821 C CA . LEU A 1 101 ? 9.396 -8.083 -15.432 1.00 79.56 101 LEU A CA 1
ATOM 822 C C . LEU A 1 101 ? 9.209 -6.688 -14.814 1.00 79.56 101 LEU A C 1
ATOM 824 O O . LEU A 1 101 ? 8.575 -6.559 -13.767 1.00 79.56 101 LEU A O 1
ATOM 828 N N . SER A 1 102 ? 9.701 -5.639 -15.475 1.00 79.50 1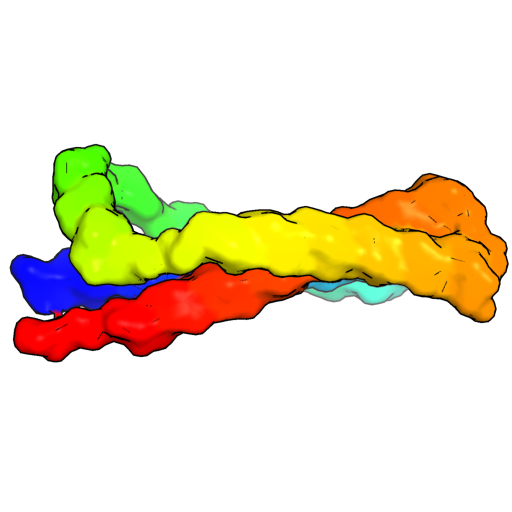02 SER A N 1
ATOM 829 C CA . SER A 1 102 ? 9.524 -4.245 -15.046 1.00 79.50 102 SER A CA 1
ATOM 830 C C . SER A 1 102 ? 8.045 -3.845 -15.018 1.00 79.50 102 SER A C 1
ATOM 832 O O . SER A 1 102 ? 7.599 -3.177 -14.085 1.00 79.50 102 SER A O 1
ATOM 834 N N . SER A 1 103 ? 7.264 -4.310 -15.993 1.00 81.38 103 SER A N 1
ATOM 835 C CA . SER A 1 103 ? 5.816 -4.089 -16.062 1.00 81.38 103 SER A CA 1
ATOM 836 C C . SER A 1 103 ? 5.059 -4.789 -14.930 1.00 81.38 103 SER A C 1
ATOM 838 O O . SER A 1 103 ? 4.205 -4.173 -14.290 1.00 81.38 103 SER A O 1
ATOM 840 N N . LEU A 1 104 ? 5.397 -6.044 -14.612 1.00 77.69 104 LEU A N 1
ATOM 841 C CA . LEU A 1 104 ? 4.827 -6.748 -13.457 1.00 77.69 104 LEU A CA 1
ATOM 842 C C . LEU A 1 104 ? 5.170 -6.049 -12.135 1.00 77.69 104 LEU A C 1
ATOM 844 O O . LEU A 1 104 ? 4.288 -5.871 -11.294 1.00 77.69 104 LEU A O 1
ATOM 848 N N . ASN A 1 105 ? 6.417 -5.597 -11.969 1.00 78.19 105 ASN A N 1
ATOM 849 C CA . ASN A 1 105 ? 6.839 -4.848 -10.783 1.00 78.19 105 ASN A CA 1
ATOM 850 C C . ASN A 1 105 ? 6.048 -3.544 -10.623 1.00 78.19 105 ASN A C 1
ATOM 852 O O . ASN A 1 105 ? 5.619 -3.221 -9.515 1.00 78.19 105 ASN A O 1
ATOM 856 N N . MET A 1 106 ? 5.780 -2.830 -11.720 1.00 83.69 106 MET A N 1
ATOM 857 C CA . MET A 1 106 ? 4.936 -1.636 -11.682 1.00 83.69 106 MET A CA 1
ATOM 858 C C . MET A 1 106 ? 3.483 -1.959 -11.333 1.00 83.69 106 MET A C 1
ATOM 860 O O . MET A 1 106 ? 2.871 -1.257 -10.527 1.00 83.69 106 MET A O 1
ATOM 864 N N . GLY A 1 107 ? 2.939 -3.055 -11.864 1.00 78.44 107 GLY A N 1
ATOM 865 C CA . GLY A 1 107 ? 1.606 -3.517 -11.486 1.00 78.44 107 GLY A CA 1
ATOM 866 C C . GLY A 1 107 ? 1.491 -3.847 -9.994 1.00 78.44 107 GLY A C 1
ATOM 867 O O . GLY A 1 107 ? 0.505 -3.483 -9.350 1.00 78.44 107 GLY A O 1
ATOM 868 N N . LEU A 1 108 ? 2.528 -4.455 -9.411 1.00 79.19 108 LEU A N 1
ATOM 869 C CA . LEU A 1 108 ? 2.615 -4.704 -7.969 1.00 79.19 108 LEU A CA 1
ATOM 870 C C . LEU A 1 108 ? 2.698 -3.404 -7.159 1.00 79.19 108 LEU A C 1
ATOM 872 O O . LEU A 1 108 ? 1.992 -3.272 -6.160 1.00 79.19 108 LEU A O 1
ATOM 876 N N . ILE A 1 109 ? 3.496 -2.427 -7.599 1.00 84.19 109 ILE 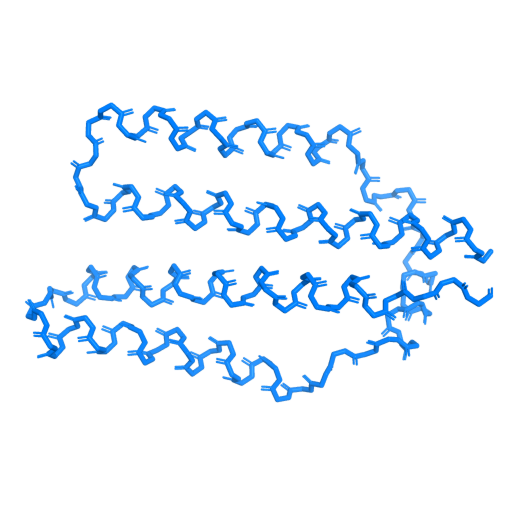A N 1
ATOM 877 C CA . ILE A 1 109 ? 3.569 -1.099 -6.967 1.00 84.19 109 ILE A CA 1
ATOM 878 C C . ILE A 1 109 ? 2.186 -0.447 -6.937 1.00 84.19 109 ILE A C 1
ATOM 880 O O . ILE A 1 109 ? 1.731 -0.006 -5.880 1.00 84.19 109 ILE A O 1
ATOM 884 N N . VAL A 1 110 ? 1.490 -0.427 -8.077 1.00 82.69 110 VAL A N 1
ATOM 885 C CA . VAL A 1 110 ? 0.139 0.136 -8.182 1.00 82.69 110 VAL A CA 1
ATOM 886 C C . VAL A 1 110 ? -0.824 -0.596 -7.246 1.00 82.69 110 VAL A C 1
ATOM 888 O O . VAL A 1 110 ? -1.560 0.050 -6.503 1.00 82.69 110 VAL A O 1
ATOM 891 N N . LEU A 1 111 ? -0.775 -1.928 -7.193 1.00 81.75 111 LEU A N 1
ATOM 892 C CA . LEU A 1 111 ? -1.609 -2.720 -6.286 1.00 81.75 111 LEU A CA 1
ATOM 893 C C . LEU A 1 111 ? -1.373 -2.357 -4.810 1.00 81.75 111 LEU A C 1
ATOM 895 O O . LEU A 1 111 ? -2.335 -2.208 -4.047 1.00 81.75 111 LEU A O 1
ATOM 899 N N . ILE A 1 112 ? -0.114 -2.180 -4.401 1.00 83.56 112 ILE A N 1
ATOM 900 C CA . ILE A 1 112 ? 0.248 -1.787 -3.032 1.00 83.56 112 ILE A CA 1
ATOM 901 C C . ILE A 1 112 ? -0.248 -0.365 -2.727 1.00 83.56 112 ILE A C 1
ATOM 903 O O . ILE A 1 112 ? -0.803 -0.137 -1.649 1.00 83.56 112 ILE A O 1
ATOM 907 N N . LEU A 1 113 ? -0.121 0.574 -3.672 1.00 84.50 113 LEU A N 1
ATOM 908 C CA . LEU A 1 113 ? -0.618 1.947 -3.521 1.00 84.50 113 LEU A CA 1
ATOM 909 C C . LEU A 1 113 ? -2.140 1.990 -3.343 1.00 84.50 113 LEU A C 1
ATOM 911 O O . LEU A 1 113 ? -2.623 2.616 -2.396 1.00 84.50 113 LEU A O 1
ATOM 915 N N . ILE A 1 114 ? -2.902 1.300 -4.200 1.00 82.44 114 ILE A N 1
ATOM 916 C CA . ILE A 1 114 ? -4.370 1.277 -4.088 1.00 82.44 114 ILE A CA 1
ATOM 917 C C . ILE A 1 114 ? -4.781 0.576 -2.780 1.00 82.44 114 ILE A C 1
ATOM 919 O O . ILE A 1 114 ? -5.667 1.061 -2.076 1.00 82.44 114 ILE A O 1
ATOM 923 N N . SER A 1 115 ? -4.068 -0.478 -2.363 1.00 82.56 115 SER A N 1
ATOM 924 C CA . SER A 1 115 ? -4.286 -1.127 -1.060 1.00 82.56 115 SER A CA 1
ATOM 925 C C . SER A 1 115 ? -4.051 -0.168 0.117 1.00 82.56 115 SER A C 1
ATOM 927 O O . SER A 1 115 ? -4.855 -0.131 1.055 1.00 82.56 115 SER A O 1
ATOM 929 N N . GLY A 1 116 ? -3.011 0.670 0.055 1.00 82.88 116 GLY A N 1
ATOM 930 C CA . GLY A 1 116 ? -2.762 1.735 1.031 1.00 82.88 116 GLY A CA 1
ATOM 931 C C . GLY A 1 116 ? -3.890 2.773 1.079 1.00 82.88 116 GLY A C 1
ATOM 932 O O . GLY A 1 116 ? -4.384 3.096 2.161 1.00 82.88 116 GLY A O 1
ATOM 933 N N . ILE A 1 117 ? -4.369 3.233 -0.083 1.00 84.00 117 ILE A N 1
ATOM 934 C CA . ILE A 1 117 ? -5.493 4.182 -0.195 1.00 84.00 117 ILE A CA 1
ATOM 935 C C . ILE A 1 117 ? -6.783 3.580 0.374 1.00 84.00 117 ILE A C 1
ATOM 937 O O . ILE A 1 117 ? -7.465 4.221 1.171 1.00 84.00 117 ILE A O 1
ATOM 941 N N . MET A 1 118 ? -7.105 2.332 0.030 1.00 80.44 118 MET A N 1
ATOM 942 C CA . MET A 1 118 ? -8.274 1.633 0.576 1.00 80.44 118 MET A CA 1
ATOM 943 C C . MET A 1 118 ? -8.186 1.500 2.099 1.00 80.44 118 MET A C 1
ATOM 945 O O . MET A 1 118 ? -9.179 1.696 2.800 1.00 80.44 118 MET A O 1
ATOM 949 N N . THR A 1 119 ? -6.987 1.236 2.620 1.00 83.06 119 THR A N 1
ATOM 950 C CA . THR A 1 119 ? -6.719 1.168 4.062 1.00 83.06 119 THR A CA 1
ATOM 951 C C . THR A 1 119 ? -6.924 2.532 4.738 1.00 83.06 119 THR A C 1
ATOM 953 O O . THR A 1 119 ? -7.525 2.589 5.814 1.00 83.06 119 THR A O 1
ATOM 956 N N . LEU A 1 120 ? -6.513 3.639 4.101 1.00 82.94 120 LEU A N 1
ATOM 957 C CA . LEU A 1 120 ? -6.795 5.004 4.574 1.00 82.94 120 LEU A CA 1
ATOM 958 C C . LEU A 1 120 ? -8.291 5.320 4.589 1.00 82.94 120 LEU A C 1
ATOM 960 O O . LEU A 1 120 ? -8.798 5.811 5.595 1.00 82.94 120 LEU A O 1
ATOM 964 N N . ILE A 1 121 ? -8.993 5.042 3.486 1.00 80.94 121 ILE A N 1
ATOM 965 C CA . ILE A 1 121 ? -10.438 5.288 3.357 1.00 80.94 121 ILE A CA 1
ATOM 966 C C . ILE A 1 121 ? -11.202 4.491 4.414 1.00 80.94 121 ILE A C 1
ATOM 968 O O . ILE A 1 121 ? -12.148 4.980 5.028 1.00 80.94 121 ILE A O 1
ATOM 972 N N . TYR A 1 122 ? -10.783 3.255 4.656 1.00 80.25 122 TYR A N 1
ATOM 973 C CA . TYR A 1 122 ? -11.374 2.426 5.690 1.00 80.25 122 TYR A CA 1
ATOM 974 C C . TYR A 1 122 ? -11.118 2.987 7.098 1.00 80.25 122 TYR A C 1
ATOM 976 O O . TYR A 1 122 ? -12.051 3.100 7.892 1.00 80.25 122 TYR A O 1
ATOM 984 N N . ALA A 1 123 ? -9.888 3.418 7.396 1.00 82.00 123 ALA A N 1
ATOM 985 C CA . ALA A 1 123 ? -9.564 4.059 8.670 1.00 82.00 123 ALA A CA 1
ATOM 986 C C . ALA A 1 123 ? -10.332 5.379 8.877 1.00 82.00 123 ALA A C 1
ATOM 988 O O . ALA A 1 123 ? -10.767 5.673 9.991 1.00 82.00 123 ALA A O 1
ATOM 989 N N . SER A 1 124 ? -10.519 6.186 7.829 1.00 82.06 124 SER A N 1
ATOM 990 C CA . SER A 1 124 ? -11.207 7.480 7.930 1.00 82.06 124 SER A CA 1
ATOM 991 C C . SER A 1 124 ? -12.704 7.329 8.204 1.00 82.06 124 SER A C 1
ATOM 993 O O . SER A 1 124 ? -13.264 8.137 8.945 1.0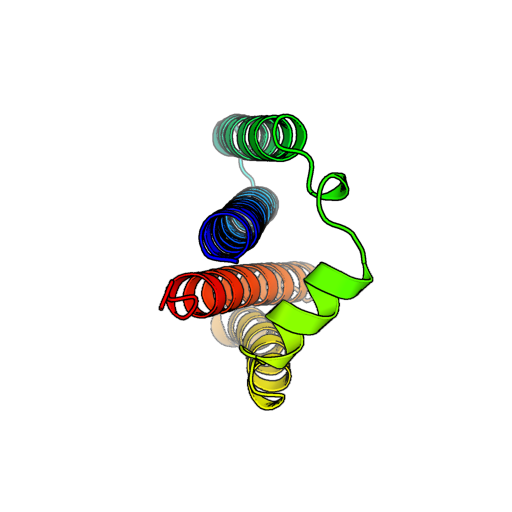0 82.06 124 SER A O 1
ATOM 995 N N . ARG A 1 125 ? -13.325 6.254 7.698 1.00 80.50 125 ARG A N 1
ATOM 996 C CA . ARG A 1 125 ? -14.730 5.892 7.956 1.00 80.50 125 ARG A CA 1
ATOM 997 C C . ARG A 1 125 ? -14.995 5.364 9.366 1.00 80.50 125 ARG A C 1
ATOM 999 O O . ARG A 1 125 ? -16.149 5.312 9.779 1.00 80.50 125 ARG A O 1
ATOM 1006 N N . MET A 1 126 ? -13.959 4.995 10.119 1.00 79.69 126 MET A N 1
ATOM 1007 C CA . MET A 1 126 ? -14.112 4.664 11.534 1.00 79.69 126 MET A CA 1
ATOM 1008 C C . MET A 1 126 ? -14.381 5.941 12.330 1.00 79.69 126 MET A C 1
ATOM 1010 O O . MET A 1 126 ? -13.458 6.702 12.656 1.00 79.69 126 MET A O 1
ATOM 1014 N N . GLN A 1 127 ? -15.659 6.173 12.614 1.00 71.81 127 GLN A N 1
ATOM 1015 C CA . GLN A 1 127 ? -16.131 7.199 13.533 1.00 71.81 127 GLN A CA 1
ATOM 1016 C C . GLN A 1 127 ? -16.390 6.581 14.905 1.00 71.81 127 GLN A C 1
ATOM 1018 O O . GLN A 1 127 ? -16.865 5.449 15.024 1.00 71.81 127 GLN A O 1
ATOM 1023 N N . THR A 1 128 ? -15.990 7.323 15.927 1.00 60.75 128 THR A N 1
ATOM 1024 C CA . THR A 1 128 ? -16.348 7.082 17.317 1.00 60.75 128 THR A CA 1
ATOM 1025 C C . THR A 1 128 ? -17.688 7.757 17.550 1.00 60.75 128 THR A C 1
ATOM 1027 O O . THR A 1 128 ? -17.712 8.977 17.688 1.00 60.75 128 THR A O 1
ATOM 1030 N N . ASP A 1 129 ? -18.761 6.971 17.479 1.00 54.62 129 ASP A N 1
ATOM 1031 C CA . ASP A 1 129 ? -20.081 7.372 17.978 1.00 54.62 129 ASP A CA 1
ATOM 1032 C C . ASP A 1 129 ? -20.027 7.557 19.503 1.00 54.62 129 ASP A C 1
ATOM 1034 O O . ASP A 1 129 ? -19.333 6.734 20.160 1.00 54.62 129 ASP A O 1
#

Secondary structure (DSSP, 8-state):
-HHHHHHHHHHHHHHHHHHHHHHHHHHHHHTT-SHHHHHHHHHHHHHHHHHHTS-GGGS-HHHHHHHHHHS---THHHHHHHHHHHHHHHHHHHHH---HHHHHHHHHHHHHHHHHHHHHHHHHH----

Foldseek 3Di:
DLVVLVLVLVLLLLVLQLLLLVLQLLVCVLPVHDVSNVVSCVSNVVSVVVSVVSDPVVDDPVRNVVLCVVLPDDPVLLVCLLVQLLVQLVCCCPVVVDDNVSSNSRSVSSSSNSVSVSSNVSSVPSDRD

Mean predicted aligned error: 8.17 Å

Sequence (129 aa):
MEAEVKLVKSLYLKGAILHFSVALLMLVTVFDAGIWTFVALGVSGFSFLWVWKHPIYKVSRSQRQSITSKYKLPWYSWFLNFSGGIAGGLYCHFAFGWNWLSSLNMGLIVLILISGIMTLIYASRMQTD

Radius of gyration: 16.94 Å; Cα contacts (8 Å, |Δi|>4): 116; chains: 1; bounding box: 42×19×47 Å

pLDDT: mean 75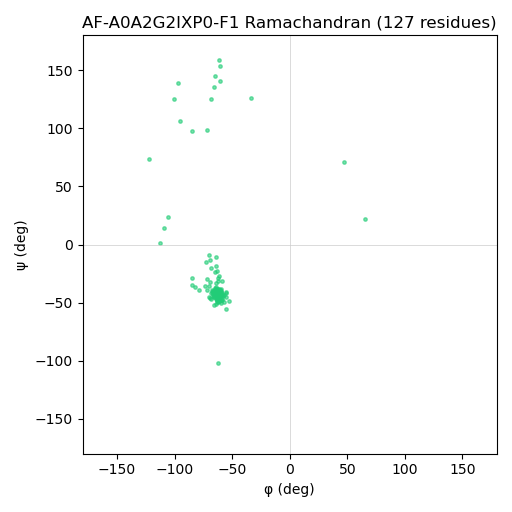.1, std 8.08, range [52.84, 89.56]